Protein AF-A0A4Q5VD15-F1 (afdb_monomer_lite)

Foldseek 3Di:
DDDPDDPPQPDPVLLVVLLVLLVVLCVQLVVCVVVVVLVRVVVSLVSSLVSLVVLLVCLLVQPPRDDLVSLLSSLCSLQVSLQSVLVSCVVVVNNVSSLVSLLVSLVSLLSQCPHPDPSSVVSSVVVNVVSLVVLVVSCVVPNDDPSSVVSNVSCVPVCPVVPPDPDDD

Secondary structure (DSSP, 8-state):
------------HHHHHHHHHHHHHHHHHHHHHHTT-HHHHHHHHHHHHHHHHHHHHHHHTT-TT--HHHHHHHHHHHHHHHHHHHHHHHHTT-HHHHHHHHHHHHHHHHHHTT-SSHHHHHHHHHHHHHHHHHHHHHHHHH---HHHHHHHHHHTTGGGSS-------

Radius of gyration: 18.25 Å; chains: 1; bounding box: 58×49×48 Å

Sequence (169 aa):
MSFVALKHQQLHPTQTSNLEDWRLEIIAANNAFIHGQQMRAFAHYHSALALANIGIAGLLAGEDAATPEEVERQIAAMVVTRHNLADLFQQAEKSNEAAEHLCVAHEALFQLMHHKSADVRALAQRHTNVTHRELAQFIKSHGCNLRIQQSLLLTQFLCECCRHKFHYH

Structure (mmCIF, N/CA/C/O backbone):
data_AF-A0A4Q5VD15-F1
#
_entry.id   AF-A0A4Q5VD15-F1
#
loop_
_atom_site.group_PDB
_atom_site.id
_atom_site.type_symbol
_atom_site.label_atom_id
_atom_site.label_alt_id
_atom_site.label_comp_id
_atom_site.label_asym_id
_atom_site.label_entity_id
_atom_site.label_seq_id
_atom_site.pdbx_PDB_ins_code
_atom_site.Cartn_x
_atom_site.Cartn_y
_atom_site.Cartn_z
_atom_site.occupancy
_atom_site.B_iso_or_equiv
_atom_site.auth_seq_id
_atom_site.auth_comp_id
_atom_site.auth_asym_id
_atom_site.auth_atom_id
_atom_site.pdbx_PDB_model_num
ATOM 1 N N . MET A 1 1 ? 27.022 -32.979 -28.358 1.00 32.31 1 MET A N 1
ATOM 2 C CA . MET A 1 1 ? 27.359 -31.558 -28.600 1.00 32.31 1 MET A CA 1
ATOM 3 C C . MET A 1 1 ? 26.134 -30.903 -29.217 1.00 32.31 1 MET A C 1
ATOM 5 O O . MET A 1 1 ? 25.691 -31.404 -30.233 1.00 32.31 1 MET A O 1
ATOM 9 N N . SER A 1 2 ? 25.473 -29.884 -28.692 1.00 28.55 2 SER A N 1
ATOM 10 C CA . SER A 1 2 ? 25.536 -29.173 -27.418 1.00 28.55 2 SER A CA 1
ATOM 11 C C . SER A 1 2 ? 24.141 -28.589 -27.183 1.00 28.55 2 SER A C 1
ATOM 13 O O . SER A 1 2 ? 23.443 -28.231 -28.129 1.00 28.55 2 SER A O 1
ATOM 15 N N . PHE A 1 3 ? 23.755 -28.535 -25.912 1.00 29.33 3 PHE A N 1
ATOM 16 C CA . PHE A 1 3 ? 22.539 -27.921 -25.396 1.00 29.33 3 PHE A CA 1
ATOM 17 C C . PHE A 1 3 ? 22.419 -26.451 -25.831 1.00 29.33 3 PHE A C 1
ATOM 19 O O . PHE A 1 3 ? 23.302 -25.648 -25.536 1.00 29.33 3 PHE A O 1
ATOM 26 N N . VAL A 1 4 ? 21.295 -26.079 -26.449 1.00 32.31 4 VAL A N 1
ATOM 27 C CA . VAL A 1 4 ? 20.826 -24.686 -26.447 1.00 32.31 4 VAL A CA 1
ATOM 28 C C . VAL A 1 4 ? 20.020 -24.520 -25.166 1.00 32.31 4 VAL A C 1
ATOM 30 O O . VAL A 1 4 ? 18.852 -24.895 -25.086 1.00 32.31 4 VAL A O 1
ATOM 33 N N . ALA A 1 5 ? 20.708 -24.065 -24.121 1.00 33.69 5 ALA A N 1
ATOM 34 C CA . ALA A 1 5 ? 20.124 -23.809 -22.819 1.00 33.69 5 ALA A CA 1
ATOM 35 C C . ALA A 1 5 ? 19.079 -22.690 -22.917 1.00 33.69 5 ALA A C 1
ATOM 37 O O . ALA A 1 5 ? 19.353 -21.597 -23.419 1.00 33.69 5 ALA A O 1
ATOM 38 N N . LEU A 1 6 ? 17.885 -22.991 -22.404 1.00 33.31 6 LEU A N 1
ATOM 39 C CA . LEU A 1 6 ? 16.873 -22.020 -22.017 1.00 33.31 6 LEU A CA 1
ATOM 40 C C . LEU A 1 6 ? 17.542 -20.886 -21.233 1.00 33.31 6 LEU A C 1
ATOM 42 O O . LEU A 1 6 ? 18.170 -21.123 -20.201 1.00 33.31 6 LEU A O 1
ATOM 46 N N . LYS A 1 7 ? 17.387 -19.647 -21.709 1.00 32.94 7 LYS A N 1
ATOM 47 C CA . LYS A 1 7 ? 17.643 -18.455 -20.899 1.00 32.94 7 LYS A CA 1
ATOM 48 C C . LYS A 1 7 ? 16.617 -18.445 -19.765 1.00 32.94 7 LYS A C 1
ATOM 50 O O . LYS A 1 7 ? 15.537 -17.880 -19.908 1.00 32.94 7 LYS A O 1
ATOM 55 N N . HIS A 1 8 ? 16.938 -19.103 -18.655 1.00 37.91 8 HIS A N 1
ATOM 56 C CA . HIS A 1 8 ? 16.292 -18.817 -17.386 1.00 37.91 8 HIS A CA 1
ATOM 57 C C . HIS A 1 8 ? 16.625 -17.374 -17.021 1.00 37.91 8 HIS A C 1
ATOM 59 O O . HIS A 1 8 ? 17.762 -17.024 -16.712 1.00 37.91 8 HIS A O 1
ATOM 65 N N . GLN A 1 9 ? 15.596 -16.547 -17.167 1.00 43.00 9 GLN A N 1
ATOM 66 C CA . GLN A 1 9 ? 15.430 -15.222 -16.600 1.00 43.00 9 GLN A CA 1
ATOM 67 C C . GLN A 1 9 ? 16.016 -15.212 -15.183 1.00 43.00 9 GLN A C 1
ATOM 69 O O . GLN A 1 9 ? 15.465 -15.827 -14.272 1.00 43.00 9 GLN A O 1
ATOM 74 N N . GLN A 1 10 ? 17.169 -14.568 -15.006 1.00 41.50 10 GLN A N 1
ATOM 75 C CA . GLN A 1 10 ? 17.698 -14.301 -13.676 1.00 41.50 10 GLN A CA 1
ATOM 76 C C . GLN A 1 10 ? 16.809 -13.230 -13.046 1.00 41.50 10 GLN A C 1
ATOM 78 O O . GLN A 1 10 ? 17.004 -12.038 -13.264 1.00 41.50 10 GLN A O 1
ATOM 83 N N . LEU A 1 11 ? 15.790 -13.679 -12.314 1.00 49.59 11 LEU A N 1
ATOM 84 C CA . LEU A 1 11 ? 15.080 -12.862 -11.336 1.00 49.59 11 LEU A CA 1
ATOM 85 C C . LEU A 1 11 ? 16.124 -12.257 -10.389 1.00 49.59 11 LEU A C 1
ATOM 87 O O . LEU A 1 11 ? 17.021 -12.973 -9.942 1.00 49.59 11 LEU A O 1
ATOM 91 N N . HIS A 1 12 ? 16.035 -10.958 -10.098 1.00 52.81 12 HIS A N 1
ATOM 92 C CA . HIS A 1 12 ? 16.909 -10.321 -9.116 1.00 52.81 12 HIS A CA 1
ATOM 93 C C . HIS A 1 12 ? 16.671 -10.979 -7.747 1.00 52.81 12 HIS A C 1
ATOM 95 O O . HIS A 1 12 ? 15.609 -10.767 -7.158 1.00 52.81 12 HIS A O 1
ATOM 101 N N . PRO A 1 13 ? 17.623 -11.769 -7.213 1.00 58.50 13 PRO A N 1
ATOM 102 C CA . PRO A 1 13 ? 17.373 -12.638 -6.061 1.00 58.50 13 PRO A CA 1
ATOM 103 C C . PRO A 1 13 ? 16.922 -11.859 -4.816 1.00 58.50 13 PRO A C 1
ATOM 105 O O . PRO A 1 13 ? 16.130 -12.362 -4.026 1.00 58.50 13 PRO A O 1
ATOM 108 N N . THR A 1 14 ? 17.352 -10.602 -4.679 1.00 61.56 14 THR A N 1
ATOM 109 C CA . THR A 1 14 ? 16.969 -9.715 -3.575 1.00 61.56 14 THR A CA 1
ATOM 110 C C . THR A 1 14 ? 15.491 -9.305 -3.612 1.00 61.56 14 THR A C 1
ATOM 112 O O . THR A 1 14 ? 14.853 -9.265 -2.568 1.00 61.56 14 THR A O 1
ATOM 115 N N . GLN A 1 15 ? 14.910 -9.031 -4.787 1.00 60.34 15 GLN A N 1
ATOM 116 C CA . GLN A 1 15 ? 13.498 -8.618 -4.895 1.00 60.34 15 GLN A CA 1
ATOM 117 C C . GLN A 1 15 ? 12.549 -9.790 -4.630 1.00 60.34 15 GLN A C 1
ATOM 119 O O . GLN A 1 15 ? 11.572 -9.647 -3.898 1.00 60.34 15 GLN A O 1
ATOM 124 N N . THR A 1 16 ? 12.885 -10.971 -5.153 1.00 66.69 16 THR A N 1
ATOM 125 C CA . THR A 1 16 ? 12.123 -12.195 -4.880 1.00 66.69 16 THR A CA 1
ATOM 126 C C . THR A 1 16 ? 12.186 -12.570 -3.398 1.00 66.69 16 THR A C 1
ATOM 128 O O . THR A 1 16 ? 11.158 -12.924 -2.831 1.00 66.69 16 THR A O 1
ATOM 131 N N . SER A 1 17 ? 13.347 -12.413 -2.745 1.00 78.38 17 SER A N 1
ATOM 132 C CA . SER A 1 17 ? 13.458 -12.580 -1.287 1.00 78.38 17 SER A CA 1
ATOM 133 C C . SER A 1 17 ? 12.540 -11.613 -0.540 1.00 78.38 17 SER A C 1
ATOM 135 O O . SER A 1 17 ? 11.768 -12.046 0.307 1.00 78.38 17 SER A O 1
ATOM 137 N N . ASN A 1 18 ? 12.543 -10.327 -0.910 1.00 88.88 18 ASN A N 1
ATOM 138 C CA . ASN A 1 18 ? 11.725 -9.319 -0.233 1.00 88.88 18 ASN A CA 1
ATOM 139 C C . ASN A 1 18 ? 10.221 -9.614 -0.314 1.00 88.88 18 ASN A C 1
ATOM 141 O O . ASN A 1 18 ? 9.505 -9.356 0.651 1.00 88.88 18 ASN A O 1
ATOM 145 N N . LEU A 1 19 ? 9.725 -10.130 -1.446 1.00 91.94 19 LEU A N 1
ATOM 146 C CA . LEU A 1 19 ? 8.310 -10.489 -1.585 1.00 91.94 19 LEU A CA 1
ATOM 147 C C . LEU A 1 19 ? 7.933 -11.744 -0.788 1.00 91.94 19 LEU A C 1
ATOM 149 O O . LEU A 1 19 ? 6.825 -11.804 -0.254 1.00 91.94 19 LEU A O 1
ATOM 153 N N . GLU A 1 20 ? 8.827 -12.725 -0.669 1.00 93.88 20 GLU A N 1
ATOM 154 C CA . GLU A 1 20 ? 8.589 -13.888 0.196 1.00 93.88 20 GLU A CA 1
ATOM 155 C C . GLU A 1 20 ? 8.623 -13.500 1.679 1.00 93.88 20 GLU A C 1
ATOM 157 O O . GLU A 1 20 ? 7.724 -13.878 2.434 1.00 93.88 20 GLU A O 1
ATOM 162 N N . ASP A 1 21 ? 9.582 -12.666 2.086 1.00 95.81 21 ASP A N 1
ATOM 163 C CA . ASP A 1 21 ? 9.647 -12.117 3.444 1.00 95.81 21 ASP A CA 1
ATOM 164 C C . ASP A 1 21 ? 8.399 -11.270 3.746 1.00 95.81 21 ASP A C 1
ATOM 166 O O . ASP A 1 21 ? 7.760 -11.431 4.790 1.00 95.81 21 ASP A O 1
ATOM 170 N N . TRP A 1 22 ? 7.964 -10.443 2.786 1.00 97.62 22 TRP A N 1
ATOM 171 C CA . TRP A 1 22 ? 6.716 -9.683 2.880 1.00 97.62 22 TRP A CA 1
ATOM 172 C C . TRP A 1 22 ? 5.517 -10.609 3.081 1.00 97.62 22 TRP A C 1
ATOM 174 O O . TRP A 1 22 ? 4.645 -10.322 3.904 1.00 97.62 22 TRP A O 1
ATOM 184 N N . ARG A 1 23 ? 5.472 -11.735 2.359 1.00 97.94 23 ARG A N 1
ATOM 185 C CA . ARG A 1 23 ? 4.381 -12.711 2.451 1.00 97.94 23 ARG A CA 1
ATOM 186 C C . ARG A 1 23 ? 4.298 -13.323 3.847 1.00 97.94 23 ARG A C 1
ATOM 188 O O . ARG A 1 23 ? 3.198 -13.517 4.365 1.00 97.94 23 ARG A O 1
ATOM 195 N N . LEU A 1 24 ? 5.435 -13.626 4.465 1.00 98.19 24 LEU A N 1
ATOM 196 C CA . LEU A 1 24 ? 5.473 -14.137 5.836 1.00 98.19 24 LEU A CA 1
ATOM 197 C C . LEU A 1 24 ? 4.983 -13.081 6.834 1.00 98.19 24 LEU A C 1
ATOM 199 O O . LEU A 1 24 ? 4.138 -13.385 7.682 1.00 98.19 24 LEU A O 1
ATOM 203 N N . GLU A 1 25 ? 5.442 -11.840 6.685 1.00 98.56 25 GLU A N 1
ATOM 204 C CA . GLU A 1 25 ? 5.050 -10.723 7.549 1.00 98.56 25 GLU A CA 1
ATOM 205 C C . GLU A 1 25 ? 3.558 -10.394 7.434 1.00 98.56 25 GLU A C 1
ATOM 207 O O . GLU A 1 25 ? 2.874 -10.257 8.449 1.00 98.56 25 GLU A O 1
ATOM 212 N N . ILE A 1 26 ? 3.003 -10.341 6.218 1.00 98.25 26 ILE A N 1
ATOM 213 C CA . ILE A 1 26 ? 1.581 -10.028 6.027 1.00 98.25 26 ILE A CA 1
ATOM 214 C C . ILE A 1 26 ? 0.677 -11.142 6.575 1.00 98.25 26 ILE A C 1
ATOM 216 O O . ILE A 1 26 ? -0.370 -10.853 7.153 1.00 98.25 26 ILE A O 1
ATOM 220 N N . ILE A 1 27 ? 1.089 -12.413 6.474 1.00 98.62 27 ILE A N 1
ATOM 221 C CA . ILE A 1 27 ? 0.366 -13.543 7.081 1.00 98.62 27 ILE A CA 1
ATOM 222 C C . ILE A 1 27 ? 0.393 -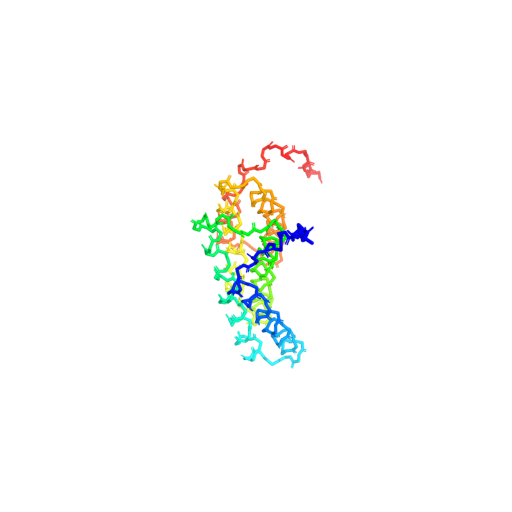13.435 8.610 1.00 98.62 27 ILE A C 1
ATOM 224 O O . ILE A 1 27 ? -0.650 -13.581 9.254 1.00 98.62 27 ILE A O 1
ATOM 228 N N . ALA A 1 28 ? 1.559 -13.166 9.202 1.00 98.50 28 ALA A N 1
ATOM 229 C CA . ALA A 1 28 ? 1.692 -12.990 10.647 1.00 98.50 28 ALA A CA 1
ATOM 230 C C . ALA A 1 28 ? 0.857 -11.803 11.155 1.00 98.50 28 ALA A C 1
ATOM 232 O O . ALA A 1 28 ? 0.152 -11.930 12.161 1.00 98.50 28 ALA A O 1
ATOM 233 N N . ALA A 1 29 ? 0.869 -10.685 10.424 1.00 98.38 29 ALA A N 1
ATOM 234 C CA . ALA A 1 29 ? 0.088 -9.498 10.742 1.00 98.38 29 ALA A CA 1
ATOM 235 C C . ALA A 1 29 ? -1.421 -9.761 10.690 1.00 98.38 29 ALA A C 1
ATOM 237 O O . ALA A 1 29 ? -2.120 -9.468 11.660 1.00 98.38 29 ALA A O 1
ATOM 238 N N . ASN A 1 30 ? -1.912 -10.376 9.607 1.00 98.44 30 ASN A N 1
ATOM 239 C CA . ASN A 1 30 ? -3.327 -10.719 9.447 1.00 98.44 30 ASN A CA 1
ATOM 240 C C . ASN A 1 30 ? -3.794 -11.674 10.555 1.00 98.44 30 ASN A C 1
ATOM 242 O O . ASN A 1 30 ? -4.856 -11.476 11.145 1.00 98.44 30 ASN A O 1
ATOM 246 N N . ASN A 1 31 ? -2.977 -12.678 10.892 1.00 98.50 31 ASN A N 1
ATOM 247 C CA . ASN A 1 31 ? -3.267 -13.582 12.003 1.00 98.50 31 ASN A CA 1
ATOM 248 C C . ASN A 1 31 ? -3.347 -12.817 13.329 1.00 98.50 31 ASN A C 1
ATOM 250 O O . ASN A 1 31 ? -4.315 -12.981 14.068 1.00 98.50 31 ASN A O 1
ATOM 254 N N . ALA A 1 32 ? -2.375 -11.958 13.637 1.00 98.25 32 ALA A N 1
ATOM 255 C CA . ALA A 1 32 ? -2.403 -11.148 14.852 1.00 98.25 32 ALA A CA 1
ATOM 256 C C . ALA A 1 32 ? -3.629 -10.216 14.902 1.00 98.25 32 ALA A C 1
ATOM 258 O O . ALA A 1 32 ? -4.257 -10.100 15.955 1.00 98.25 32 ALA A O 1
ATOM 259 N N . PHE A 1 33 ? -3.998 -9.608 13.772 1.00 97.31 33 PHE A N 1
ATOM 260 C CA . PHE A 1 33 ? -5.154 -8.722 13.636 1.00 97.31 33 PHE A CA 1
ATOM 261 C C . PHE A 1 33 ? -6.471 -9.443 13.953 1.00 97.31 33 PHE A C 1
ATOM 263 O O . PHE A 1 33 ? -7.219 -8.994 14.819 1.00 97.31 33 PHE A O 1
ATOM 270 N N . ILE A 1 34 ? -6.702 -10.615 13.347 1.00 97.25 34 ILE A N 1
ATOM 271 C CA . ILE A 1 34 ? -7.901 -11.441 13.586 1.00 97.25 34 ILE A CA 1
ATOM 272 C C . ILE A 1 34 ? -8.024 -11.852 15.062 1.00 97.25 34 ILE A C 1
ATOM 274 O O . ILE A 1 34 ? -9.128 -11.928 15.595 1.00 97.25 34 ILE A O 1
ATOM 278 N N . HIS A 1 35 ? -6.899 -12.078 15.747 1.00 97.50 35 HIS A N 1
ATOM 279 C CA . HIS A 1 35 ? -6.877 -12.440 17.169 1.00 97.50 35 HIS A CA 1
ATOM 280 C C . HIS A 1 35 ? -6.849 -11.224 18.116 1.00 97.50 35 HIS A C 1
ATOM 282 O O . HIS A 1 35 ? -6.607 -11.395 19.312 1.00 97.50 35 HIS A O 1
ATOM 288 N N . GLY A 1 36 ? -7.039 -9.999 17.612 1.00 95.44 36 GLY A N 1
ATOM 289 C CA . GLY A 1 36 ? -7.039 -8.775 18.422 1.00 95.44 36 GLY A CA 1
ATOM 290 C C . GLY A 1 36 ? -5.680 -8.421 19.041 1.00 95.44 36 GLY A C 1
ATOM 291 O O . GLY A 1 36 ? -5.603 -7.605 19.959 1.00 95.44 36 GLY A O 1
ATOM 292 N N . GLN A 1 37 ? -4.582 -9.013 18.562 1.00 97.62 37 GLN A N 1
ATOM 293 C CA . GLN A 1 37 ? -3.225 -8.773 19.062 1.00 97.62 37 GLN A CA 1
ATOM 294 C C . GLN A 1 37 ? -2.640 -7.506 18.424 1.00 97.62 37 GLN A C 1
ATOM 296 O O . GLN A 1 37 ? -1.680 -7.562 17.654 1.00 97.62 37 GLN A O 1
ATOM 301 N N . GLN A 1 38 ? -3.226 -6.353 18.746 1.00 95.12 38 GLN A N 1
ATOM 302 C CA . GLN A 1 38 ? -3.010 -5.091 18.031 1.00 95.12 38 GLN A CA 1
ATOM 303 C C . GLN A 1 38 ? -1.532 -4.686 17.905 1.00 95.12 38 GLN A C 1
ATOM 305 O O . GLN A 1 38 ? -1.079 -4.360 16.813 1.00 95.12 38 GLN A O 1
ATOM 310 N N . MET A 1 39 ? -0.750 -4.780 18.987 1.00 97.00 39 MET A N 1
ATOM 311 C CA . MET A 1 39 ? 0.686 -4.451 18.963 1.00 97.00 39 MET A CA 1
ATOM 312 C C . MET A 1 39 ? 1.496 -5.363 18.031 1.00 97.00 39 MET A C 1
ATOM 314 O O . MET A 1 39 ? 2.434 -4.908 17.381 1.00 97.00 39 MET A O 1
ATOM 318 N N . ARG A 1 40 ? 1.134 -6.650 17.944 1.00 98.12 40 ARG A N 1
ATOM 319 C CA . ARG A 1 40 ? 1.796 -7.605 17.041 1.00 98.12 40 ARG A CA 1
ATOM 320 C C . ARG A 1 40 ? 1.388 -7.370 15.594 1.00 98.12 40 ARG A C 1
ATOM 322 O O . ARG A 1 40 ? 2.255 -7.359 14.729 1.00 98.12 40 ARG A O 1
ATOM 329 N N . ALA A 1 41 ? 0.099 -7.134 15.349 1.00 98.38 41 ALA A N 1
ATOM 330 C CA . ALA A 1 41 ? -0.399 -6.775 14.025 1.00 98.38 41 ALA A CA 1
ATOM 331 C C . ALA A 1 41 ? 0.313 -5.518 13.508 1.00 98.38 41 ALA A C 1
ATOM 333 O O . ALA A 1 41 ? 0.842 -5.524 12.403 1.00 98.38 41 ALA A O 1
ATOM 334 N N . PHE A 1 42 ? 0.416 -4.486 14.351 1.00 98.25 42 PHE A N 1
ATOM 335 C CA . PHE A 1 42 ? 1.141 -3.256 14.047 1.00 98.25 42 PHE A CA 1
ATOM 336 C C . PHE A 1 42 ? 2.599 -3.524 13.651 1.00 98.25 42 PHE A C 1
ATOM 338 O O . PHE A 1 42 ? 3.036 -3.082 12.590 1.00 98.25 42 PHE A O 1
ATOM 345 N N . ALA A 1 43 ? 3.343 -4.278 14.467 1.00 98.50 43 ALA A N 1
ATOM 346 C CA . ALA A 1 43 ? 4.748 -4.576 14.198 1.00 98.50 43 ALA A CA 1
ATOM 347 C C . ALA A 1 43 ? 4.943 -5.319 12.863 1.00 98.50 43 ALA A C 1
ATOM 349 O O . ALA A 1 43 ? 5.743 -4.888 12.032 1.00 98.50 43 ALA A O 1
ATOM 350 N N . HIS A 1 44 ? 4.172 -6.384 12.629 1.00 98.62 44 HIS A N 1
ATOM 351 C CA . HIS A 1 44 ? 4.274 -7.180 11.405 1.00 98.62 44 HIS A CA 1
ATOM 352 C C . HIS A 1 44 ? 3.809 -6.408 10.161 1.00 98.62 44 HIS A C 1
ATOM 354 O O . HIS A 1 44 ? 4.474 -6.455 9.128 1.00 98.62 44 HIS A O 1
ATOM 360 N N . TYR A 1 45 ? 2.731 -5.620 10.243 1.00 98.69 45 TYR A N 1
ATOM 361 C CA . TYR A 1 45 ? 2.314 -4.781 9.117 1.00 98.69 45 TYR A CA 1
ATOM 362 C C . TYR A 1 45 ? 3.356 -3.718 8.762 1.00 98.69 45 TYR A C 1
ATOM 364 O O . TYR A 1 45 ? 3.588 -3.471 7.580 1.00 98.69 45 TYR A O 1
ATOM 372 N N . HIS A 1 46 ? 4.007 -3.098 9.748 1.00 98.44 46 HIS A N 1
ATOM 373 C CA . HIS A 1 46 ? 5.080 -2.141 9.475 1.00 98.44 46 HIS A CA 1
ATOM 374 C C . HIS A 1 46 ? 6.328 -2.811 8.884 1.00 98.44 46 HIS A C 1
ATOM 376 O O . HIS A 1 46 ? 6.941 -2.230 7.987 1.00 98.44 46 HIS A O 1
ATOM 382 N N . SER A 1 47 ? 6.663 -4.031 9.318 1.00 98.38 47 SER A N 1
ATOM 383 C CA . SER A 1 47 ? 7.725 -4.843 8.704 1.00 98.38 47 SER A CA 1
ATOM 384 C C . SER A 1 47 ? 7.403 -5.163 7.237 1.00 98.38 47 SER A C 1
ATOM 386 O O . SER A 1 47 ? 8.177 -4.826 6.338 1.00 98.38 47 SER A O 1
ATOM 388 N N . ALA A 1 48 ? 6.196 -5.677 6.965 1.00 98.50 48 ALA A N 1
ATOM 389 C CA . ALA A 1 48 ? 5.704 -5.900 5.606 1.00 98.50 48 ALA A CA 1
ATOM 390 C C . ALA A 1 48 ? 5.749 -4.608 4.771 1.00 98.50 48 ALA A C 1
ATOM 392 O O . ALA A 1 48 ? 6.188 -4.612 3.622 1.00 98.50 48 ALA A O 1
ATOM 393 N N . LEU A 1 49 ? 5.349 -3.469 5.343 1.00 98.38 49 LEU A N 1
ATOM 394 C CA . LEU A 1 49 ? 5.334 -2.202 4.615 1.00 98.38 49 LEU A CA 1
ATOM 395 C C . LEU A 1 49 ? 6.747 -1.765 4.216 1.00 98.38 49 LEU A C 1
ATOM 397 O O . LEU A 1 49 ? 6.932 -1.257 3.111 1.00 98.38 49 LEU A O 1
ATOM 401 N N . ALA A 1 50 ? 7.736 -1.963 5.090 1.00 97.69 50 ALA A N 1
ATOM 402 C CA . ALA A 1 50 ? 9.129 -1.669 4.777 1.00 97.69 50 ALA A CA 1
ATOM 403 C C . ALA A 1 50 ? 9.611 -2.489 3.570 1.00 97.69 50 ALA A C 1
ATOM 405 O O . ALA A 1 50 ? 10.173 -1.916 2.638 1.00 97.69 50 ALA A O 1
ATOM 406 N N . LEU A 1 51 ? 9.309 -3.791 3.541 1.00 97.06 51 LEU A N 1
ATOM 407 C CA . LEU A 1 51 ? 9.662 -4.682 2.431 1.00 97.06 51 LEU A CA 1
ATOM 408 C C . LEU A 1 51 ? 8.966 -4.283 1.122 1.00 97.06 51 LEU A C 1
ATOM 410 O O . LEU A 1 51 ? 9.617 -4.168 0.083 1.00 97.06 51 LEU A O 1
ATOM 414 N N . ALA A 1 52 ? 7.664 -3.988 1.172 1.00 96.75 52 ALA A N 1
ATOM 415 C CA . ALA A 1 52 ? 6.910 -3.542 0.001 1.00 96.75 52 ALA A CA 1
ATOM 416 C C . ALA A 1 52 ? 7.433 -2.203 -0.555 1.00 96.75 52 ALA A C 1
ATOM 418 O O . ALA A 1 52 ? 7.534 -2.024 -1.770 1.00 96.75 52 ALA A O 1
ATOM 419 N N . ASN A 1 53 ? 7.820 -1.270 0.323 1.00 96.12 53 ASN A N 1
ATOM 420 C CA . ASN A 1 53 ? 8.363 0.025 -0.091 1.00 96.12 53 ASN A CA 1
ATOM 421 C C . ASN A 1 53 ? 9.713 -0.100 -0.816 1.00 96.12 53 ASN A C 1
ATOM 423 O O . ASN A 1 53 ? 10.004 0.759 -1.643 1.00 96.12 53 ASN A O 1
ATOM 427 N N . ILE A 1 54 ? 10.513 -1.146 -0.567 1.00 94.75 54 ILE A N 1
ATOM 428 C CA . ILE A 1 54 ? 11.760 -1.378 -1.319 1.00 94.75 54 ILE A CA 1
ATOM 429 C C . ILE A 1 54 ? 11.449 -1.617 -2.803 1.00 94.75 54 ILE A C 1
ATOM 431 O O . ILE A 1 54 ? 12.072 -0.996 -3.662 1.00 94.75 54 ILE A O 1
ATOM 435 N N . GLY A 1 55 ? 10.459 -2.464 -3.109 1.00 92.56 55 GLY A N 1
ATOM 436 C CA . GLY A 1 55 ? 10.040 -2.729 -4.491 1.00 92.56 55 GLY A CA 1
ATOM 437 C C . GLY A 1 55 ? 9.506 -1.472 -5.178 1.00 92.56 55 GLY A C 1
ATOM 438 O O . GLY A 1 55 ? 9.968 -1.097 -6.253 1.00 92.56 55 GLY A O 1
ATOM 439 N N . ILE A 1 56 ? 8.606 -0.747 -4.505 1.00 94.81 56 ILE A N 1
ATOM 440 C CA . ILE A 1 56 ? 8.059 0.513 -5.030 1.00 94.81 56 ILE A CA 1
ATOM 441 C C . ILE A 1 56 ? 9.152 1.561 -5.264 1.00 94.81 56 ILE A C 1
ATOM 443 O O . ILE A 1 56 ? 9.126 2.239 -6.289 1.00 94.81 56 ILE A O 1
ATOM 447 N N . ALA A 1 57 ? 10.124 1.686 -4.357 1.00 94.25 57 ALA A N 1
ATOM 448 C CA . ALA A 1 57 ? 11.242 2.608 -4.530 1.00 94.25 57 ALA A CA 1
ATOM 449 C C . ALA A 1 57 ? 12.084 2.260 -5.769 1.00 94.25 57 ALA A C 1
ATOM 451 O O . ALA A 1 57 ? 12.431 3.165 -6.527 1.00 94.25 57 ALA A O 1
ATOM 452 N N . GLY A 1 58 ? 12.346 0.972 -6.019 1.00 92.50 58 GLY A N 1
ATOM 453 C CA . GLY A 1 58 ? 13.034 0.515 -7.233 1.00 92.50 58 GLY A CA 1
ATOM 454 C C . GLY A 1 58 ? 12.257 0.844 -8.513 1.00 92.50 58 GLY A C 1
ATOM 455 O O . GLY A 1 58 ? 12.822 1.383 -9.468 1.00 92.50 58 GLY A O 1
ATOM 456 N N . LEU A 1 59 ? 10.935 0.623 -8.513 1.00 92.25 59 LEU A N 1
ATOM 457 C CA . LEU A 1 59 ? 10.072 0.999 -9.641 1.00 92.25 59 LEU A CA 1
ATOM 458 C C . LEU A 1 59 ? 10.075 2.514 -9.889 1.00 92.25 59 LEU A C 1
ATOM 460 O O . LEU A 1 59 ? 10.188 2.950 -11.032 1.00 92.25 59 LEU A O 1
ATOM 464 N N . LEU A 1 60 ? 9.990 3.332 -8.838 1.00 91.94 60 LEU A N 1
ATOM 465 C CA . LEU A 1 60 ? 10.036 4.795 -8.960 1.00 91.94 60 LEU A CA 1
ATOM 466 C C . LEU A 1 60 ? 11.409 5.301 -9.427 1.00 91.94 60 LEU A C 1
ATOM 468 O O . LEU A 1 60 ? 11.478 6.295 -10.150 1.00 91.94 60 LEU A O 1
ATOM 472 N N . ALA A 1 61 ? 12.489 4.602 -9.070 1.00 90.81 61 ALA A N 1
ATOM 473 C CA . ALA A 1 61 ? 13.838 4.876 -9.563 1.00 90.81 61 ALA A CA 1
ATOM 474 C C . ALA A 1 61 ? 14.050 4.448 -11.030 1.00 90.81 61 ALA A C 1
ATOM 476 O O . ALA A 1 61 ? 15.070 4.789 -11.633 1.00 90.81 61 ALA A O 1
ATOM 477 N N . GLY A 1 62 ? 13.088 3.743 -11.632 1.00 82.75 62 GLY A N 1
ATOM 478 C CA . GLY A 1 62 ? 13.142 3.339 -13.031 1.00 82.75 62 GLY A CA 1
ATOM 479 C C . GLY A 1 62 ? 14.017 2.117 -13.296 1.00 82.75 62 GLY A C 1
ATOM 480 O O . GLY A 1 62 ? 14.592 2.020 -14.385 1.00 82.75 62 GLY A O 1
ATOM 481 N N . GLU A 1 63 ? 14.145 1.209 -12.327 1.00 81.75 63 GLU A N 1
ATOM 482 C CA . GLU A 1 63 ? 14.844 -0.066 -12.507 1.00 81.75 63 GLU A CA 1
ATOM 483 C C . GLU A 1 63 ? 14.157 -0.913 -13.598 1.00 81.75 63 GLU A C 1
ATOM 485 O O . GLU A 1 63 ? 12.989 -1.280 -13.493 1.00 81.75 63 GLU A O 1
ATOM 490 N N . ASP A 1 64 ? 14.883 -1.221 -14.678 1.00 64.12 64 ASP A N 1
ATOM 491 C CA . ASP A 1 64 ? 14.330 -1.830 -15.904 1.00 64.12 64 ASP A CA 1
ATOM 492 C C . ASP A 1 64 ? 14.144 -3.362 -15.834 1.00 64.12 64 ASP A C 1
ATOM 494 O O . ASP A 1 64 ? 13.807 -3.993 -16.835 1.00 64.12 64 ASP A O 1
ATOM 498 N N . ALA A 1 65 ? 14.385 -3.990 -14.681 1.00 59.09 65 ALA A N 1
ATOM 499 C CA . ALA A 1 65 ? 14.632 -5.432 -14.612 1.00 59.09 65 ALA A CA 1
ATOM 500 C C . ALA A 1 65 ? 13.493 -6.299 -14.039 1.00 59.09 65 ALA A C 1
ATOM 502 O O . ALA A 1 65 ? 13.666 -7.509 -13.876 1.00 59.09 65 ALA A O 1
ATOM 503 N N . ALA A 1 66 ? 12.322 -5.721 -13.766 1.00 73.00 66 ALA A N 1
ATOM 504 C CA . ALA A 1 66 ? 11.158 -6.467 -13.290 1.00 73.00 66 ALA A CA 1
ATOM 505 C C . ALA A 1 66 ? 10.247 -6.896 -14.456 1.00 73.00 66 ALA A C 1
ATOM 507 O O . ALA A 1 66 ? 9.923 -6.103 -15.341 1.00 73.00 66 ALA A O 1
ATOM 508 N N . THR A 1 67 ? 9.801 -8.156 -14.458 1.00 89.12 67 THR A N 1
ATOM 509 C CA . THR A 1 67 ? 8.733 -8.611 -15.364 1.00 89.12 67 THR A CA 1
ATOM 510 C C . THR A 1 67 ? 7.402 -7.948 -14.983 1.00 89.12 67 THR A C 1
ATOM 512 O O . THR A 1 67 ? 7.236 -7.560 -13.827 1.00 89.12 67 THR A O 1
ATOM 515 N N . PRO A 1 68 ? 6.408 -7.847 -15.887 1.00 90.50 68 PRO A N 1
ATOM 516 C CA . PRO A 1 68 ? 5.097 -7.290 -15.534 1.00 90.50 68 PRO A CA 1
ATOM 517 C C . PRO A 1 68 ? 4.433 -7.981 -14.332 1.00 90.50 68 PRO A C 1
ATOM 519 O O . PRO A 1 68 ? 3.813 -7.317 -13.510 1.00 90.50 68 PRO A O 1
ATOM 522 N N . GLU A 1 69 ? 4.615 -9.296 -14.192 1.00 91.69 69 GLU A N 1
ATOM 523 C CA . GLU A 1 69 ? 4.136 -10.067 -13.038 1.00 91.69 69 GLU A CA 1
ATOM 524 C C . GLU A 1 69 ? 4.828 -9.646 -11.732 1.00 91.69 69 GLU A C 1
ATOM 526 O O . GLU A 1 69 ? 4.183 -9.493 -10.698 1.00 91.69 69 GLU A O 1
ATOM 531 N N . GLU A 1 70 ? 6.140 -9.415 -11.769 1.00 90.00 70 GLU A N 1
ATOM 532 C CA . GLU A 1 70 ? 6.892 -8.931 -10.611 1.00 90.00 70 GLU A CA 1
ATOM 533 C C . GLU A 1 70 ? 6.451 -7.520 -10.208 1.00 90.00 70 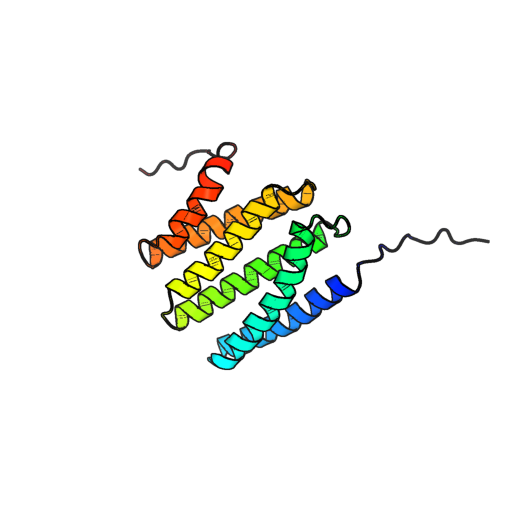GLU A C 1
ATOM 535 O O . GLU A 1 70 ? 6.196 -7.263 -9.032 1.00 90.00 70 GLU A O 1
ATOM 540 N N . VAL A 1 71 ? 6.268 -6.631 -11.188 1.00 93.12 71 VAL A N 1
ATOM 541 C CA . VAL A 1 71 ? 5.723 -5.284 -10.965 1.00 93.12 71 VAL A CA 1
ATOM 542 C C . VAL A 1 71 ? 4.337 -5.363 -10.317 1.00 93.12 71 VAL A C 1
ATOM 544 O O . VAL A 1 71 ? 4.070 -4.651 -9.349 1.00 93.12 71 VAL A O 1
ATOM 547 N N . GLU A 1 72 ? 3.453 -6.230 -10.821 1.00 95.12 72 GLU A N 1
ATOM 548 C CA . GLU A 1 72 ? 2.108 -6.418 -10.265 1.00 95.12 72 GLU A CA 1
ATOM 549 C C . GLU A 1 72 ? 2.167 -6.888 -8.812 1.00 95.12 72 GLU A C 1
ATOM 551 O O . GLU A 1 72 ? 1.474 -6.326 -7.963 1.00 95.12 72 GLU A O 1
ATOM 556 N N . ARG A 1 73 ? 3.043 -7.849 -8.492 1.00 95.12 73 ARG A N 1
ATOM 557 C CA . ARG A 1 73 ? 3.233 -8.322 -7.113 1.00 95.12 73 ARG A CA 1
ATOM 558 C C . ARG A 1 73 ? 3.761 -7.228 -6.187 1.00 95.12 73 ARG A C 1
ATOM 560 O O . ARG A 1 73 ? 3.251 -7.098 -5.077 1.00 95.12 73 ARG A O 1
ATOM 567 N N . GLN A 1 74 ? 4.718 -6.415 -6.631 1.00 95.31 74 GLN A N 1
ATOM 568 C CA . GLN A 1 74 ? 5.256 -5.303 -5.836 1.00 95.31 74 GLN A CA 1
ATOM 569 C C . GLN A 1 74 ? 4.202 -4.217 -5.574 1.00 95.31 74 GLN A C 1
ATOM 571 O O . GLN A 1 74 ? 4.046 -3.760 -4.438 1.00 95.31 74 GLN A O 1
ATOM 576 N N . ILE A 1 75 ? 3.428 -3.844 -6.600 1.00 96.19 75 ILE A N 1
ATOM 577 C CA . ILE A 1 75 ? 2.314 -2.898 -6.458 1.00 96.19 75 ILE A CA 1
ATOM 578 C C . ILE A 1 75 ? 1.250 -3.457 -5.509 1.00 96.19 75 ILE A C 1
ATOM 580 O O . ILE A 1 75 ? 0.826 -2.764 -4.578 1.00 96.19 75 ILE A O 1
ATOM 584 N N . ALA A 1 76 ? 0.839 -4.710 -5.711 1.00 96.56 76 ALA A N 1
ATOM 585 C CA . ALA A 1 76 ? -0.159 -5.365 -4.876 1.00 96.56 76 ALA A CA 1
ATOM 586 C C . ALA A 1 76 ? 0.298 -5.452 -3.415 1.00 96.56 76 ALA A C 1
ATOM 588 O O . ALA A 1 76 ? -0.488 -5.135 -2.525 1.00 96.56 76 ALA A O 1
ATOM 589 N N . ALA A 1 77 ? 1.564 -5.800 -3.164 1.00 97.56 77 ALA A N 1
ATOM 590 C CA . ALA A 1 77 ? 2.128 -5.867 -1.820 1.00 97.56 77 ALA A CA 1
ATOM 591 C C . ALA A 1 77 ? 2.004 -4.528 -1.077 1.00 97.56 77 ALA A C 1
ATOM 593 O O . ALA A 1 77 ? 1.513 -4.486 0.052 1.00 97.56 77 ALA A O 1
ATOM 594 N N . MET A 1 78 ? 2.369 -3.418 -1.729 1.00 98.06 78 MET A N 1
ATOM 595 C CA . MET A 1 78 ? 2.251 -2.085 -1.132 1.00 98.06 78 MET A CA 1
ATOM 596 C C . MET A 1 78 ? 0.790 -1.691 -0.882 1.00 98.06 78 MET A C 1
ATOM 598 O O . MET A 1 78 ? 0.470 -1.202 0.205 1.00 98.06 78 MET A O 1
ATOM 602 N N . VAL A 1 79 ? -0.095 -1.890 -1.865 1.00 98.12 79 VAL A N 1
ATOM 603 C CA . VAL A 1 79 ? -1.519 -1.544 -1.729 1.00 98.12 79 VAL A CA 1
ATOM 604 C C . VAL A 1 79 ? -2.151 -2.352 -0.597 1.00 98.12 79 VAL A C 1
ATOM 606 O O . VAL A 1 79 ? -2.723 -1.764 0.316 1.00 98.12 79 VAL A O 1
ATOM 609 N N . VAL A 1 80 ? -1.989 -3.677 -0.596 1.00 97.94 80 VAL A N 1
ATOM 610 C CA . VAL A 1 80 ? -2.569 -4.557 0.430 1.00 97.94 80 VAL A CA 1
ATOM 611 C C . VAL A 1 80 ? -2.078 -4.172 1.822 1.00 97.94 80 VAL A C 1
ATOM 613 O O . VAL A 1 80 ? -2.897 -3.954 2.711 1.00 97.94 80 VAL A O 1
ATOM 616 N N . THR A 1 81 ? -0.767 -4.011 2.031 1.00 98.62 81 THR A N 1
ATOM 617 C CA . THR A 1 81 ? -0.258 -3.664 3.366 1.00 98.62 81 THR A CA 1
ATOM 618 C C . THR A 1 81 ? -0.776 -2.310 3.853 1.00 98.62 81 THR A C 1
ATOM 620 O O . THR A 1 81 ? -1.111 -2.174 5.029 1.00 98.62 81 THR A O 1
ATOM 623 N N . ARG A 1 82 ? -0.867 -1.301 2.976 1.00 98.56 82 ARG A N 1
ATOM 624 C CA . ARG A 1 82 ? -1.378 0.025 3.362 1.00 98.56 82 ARG A CA 1
ATOM 625 C C . ARG A 1 82 ? -2.868 0.001 3.690 1.00 98.56 82 ARG A C 1
ATOM 627 O O . ARG A 1 82 ? -3.263 0.648 4.653 1.00 98.56 82 ARG A O 1
ATOM 634 N N . HIS A 1 83 ? -3.668 -0.756 2.945 1.00 97.81 83 HIS A N 1
ATOM 635 C CA . HIS A 1 83 ? -5.089 -0.925 3.254 1.00 97.81 83 HIS A CA 1
ATOM 636 C C . HIS A 1 83 ? -5.279 -1.662 4.584 1.00 97.81 83 HIS A C 1
ATOM 638 O O . HIS A 1 83 ? -6.018 -1.185 5.436 1.00 97.81 83 HIS A O 1
ATOM 644 N N . ASN A 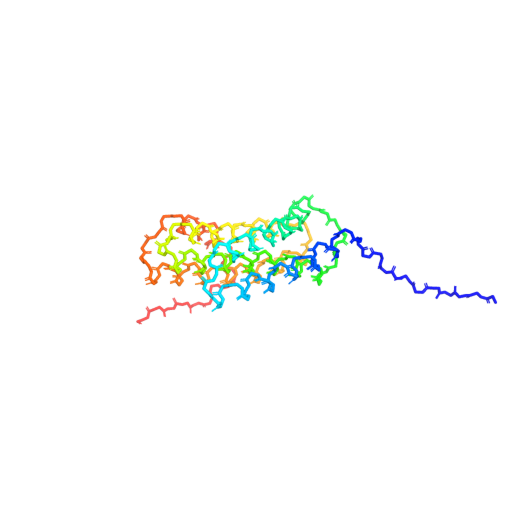1 84 ? -4.516 -2.727 4.835 1.00 98.12 84 ASN A N 1
ATOM 645 C CA . ASN A 1 84 ? -4.602 -3.447 6.106 1.00 98.12 84 ASN A CA 1
ATOM 646 C C . ASN A 1 84 ? -4.159 -2.586 7.306 1.00 98.12 84 ASN A C 1
ATOM 648 O O . ASN A 1 84 ? -4.731 -2.690 8.390 1.00 98.12 84 ASN A O 1
ATOM 652 N N . LEU A 1 85 ? -3.160 -1.711 7.131 1.00 98.44 85 LEU A N 1
ATOM 653 C CA . LEU A 1 85 ? -2.808 -0.713 8.148 1.00 98.44 85 LEU A CA 1
ATOM 654 C C . LEU A 1 85 ? -3.932 0.304 8.355 1.00 98.44 85 LEU A C 1
ATOM 656 O O . LEU A 1 85 ? -4.205 0.668 9.496 1.00 98.44 85 LEU A O 1
ATOM 660 N N . ALA A 1 86 ? -4.599 0.741 7.285 1.00 97.62 86 ALA A N 1
ATOM 661 C CA . ALA A 1 86 ? -5.748 1.628 7.403 1.00 97.62 86 ALA A CA 1
ATOM 662 C C . ALA A 1 86 ? -6.881 0.979 8.212 1.00 97.62 86 ALA A C 1
ATOM 664 O O . ALA A 1 86 ? -7.398 1.619 9.127 1.00 97.62 86 ALA A O 1
ATOM 665 N N . ASP A 1 87 ? -7.183 -0.296 7.966 1.00 96.25 87 ASP A N 1
ATOM 666 C CA . ASP A 1 87 ? -8.171 -1.060 8.739 1.00 96.25 87 ASP A CA 1
ATOM 667 C C . ASP A 1 87 ? -7.755 -1.201 10.214 1.00 96.25 87 ASP A C 1
ATOM 669 O O . ASP A 1 87 ? -8.570 -0.998 11.119 1.00 96.25 87 ASP A O 1
ATOM 673 N N . LEU A 1 88 ? -6.469 -1.469 10.483 1.00 96.88 88 LEU A N 1
ATOM 674 C CA . LEU A 1 88 ? -5.923 -1.508 11.846 1.00 96.88 88 LEU A CA 1
ATOM 675 C C . LEU A 1 88 ? -6.121 -0.175 12.580 1.00 96.88 88 LEU A C 1
ATOM 677 O O . LEU A 1 88 ? -6.508 -0.161 13.752 1.00 96.88 88 LEU A O 1
ATOM 681 N N . PHE A 1 89 ? -5.847 0.945 11.911 1.00 96.88 89 PHE A N 1
ATOM 682 C CA . PHE A 1 89 ? -6.033 2.273 12.489 1.00 96.88 89 PHE A CA 1
ATOM 683 C C . PHE A 1 89 ? -7.511 2.642 12.635 1.00 96.88 89 PHE A C 1
ATOM 685 O O . PHE A 1 89 ? -7.871 3.251 13.641 1.00 96.88 89 PHE A O 1
ATOM 692 N N . GLN A 1 90 ? -8.379 2.228 11.712 1.00 94.50 90 GLN A N 1
ATOM 693 C CA . GLN A 1 90 ? -9.827 2.401 11.855 1.00 94.50 90 GLN A CA 1
ATOM 694 C C . GLN A 1 90 ? -10.371 1.647 13.068 1.00 94.50 90 GLN A C 1
ATOM 696 O O . GLN A 1 90 ? -11.120 2.233 13.848 1.00 94.50 90 GLN A O 1
ATOM 701 N N . GLN A 1 91 ? -9.947 0.398 13.294 1.00 94.31 91 GLN A N 1
ATOM 702 C CA . GLN A 1 91 ? -10.326 -0.352 14.499 1.00 94.31 91 GLN A CA 1
ATOM 703 C C . GLN A 1 91 ? -9.847 0.343 15.786 1.00 94.31 91 GLN A C 1
ATOM 705 O O . GLN A 1 91 ? -10.461 0.197 16.839 1.00 94.31 91 GLN A O 1
ATOM 710 N N . ALA A 1 92 ? -8.761 1.113 15.700 1.00 94.56 92 ALA A N 1
ATOM 711 C CA . ALA A 1 92 ? -8.227 1.923 16.790 1.00 94.56 92 ALA A CA 1
ATOM 712 C C . ALA A 1 92 ? -8.852 3.329 16.894 1.00 94.56 92 ALA A C 1
ATOM 714 O O . ALA A 1 92 ? -8.331 4.151 17.646 1.00 94.56 92 ALA A O 1
ATOM 715 N N . GLU A 1 93 ? -9.889 3.633 16.104 1.00 94.94 93 GLU A N 1
ATOM 716 C CA . GLU A 1 93 ? -10.528 4.957 15.984 1.00 94.94 93 GLU A CA 1
ATOM 717 C C . GLU A 1 93 ? -9.576 6.086 15.530 1.00 94.94 93 GLU A C 1
ATOM 719 O O . GLU A 1 93 ? -9.855 7.279 15.664 1.00 94.94 93 GLU A O 1
ATOM 724 N N . LYS A 1 94 ? -8.452 5.722 14.908 1.00 95.31 94 LYS A N 1
ATOM 725 C CA . LYS A 1 94 ? -7.409 6.622 14.398 1.00 95.31 94 LYS A CA 1
ATOM 726 C C . LYS A 1 94 ? -7.620 6.934 12.918 1.00 95.31 94 LYS A C 1
ATOM 728 O O . LYS A 1 94 ? -6.857 6.533 12.040 1.00 95.31 94 LYS A O 1
ATOM 733 N N . SER A 1 95 ? -8.709 7.644 12.631 1.00 93.81 95 SER A N 1
ATOM 734 C CA . SER A 1 95 ? -9.154 7.905 11.252 1.00 93.81 95 SER A CA 1
ATOM 735 C C . SER A 1 95 ? -8.150 8.712 10.416 1.00 93.81 95 SER A C 1
ATOM 737 O O . SER A 1 95 ? -8.084 8.528 9.202 1.00 93.81 95 SER A O 1
ATOM 739 N N . ASN A 1 96 ? -7.355 9.591 11.033 1.00 94.56 96 ASN A N 1
ATOM 740 C CA . ASN A 1 96 ? -6.366 10.393 10.306 1.00 94.56 96 ASN A CA 1
ATOM 741 C C . ASN A 1 96 ? -5.194 9.535 9.820 1.00 94.56 96 ASN A C 1
ATOM 743 O O . ASN A 1 96 ? -4.795 9.636 8.662 1.00 94.56 96 ASN A O 1
ATOM 747 N N . GLU A 1 97 ? -4.684 8.654 10.675 1.00 97.00 97 GLU A N 1
ATOM 748 C CA . GLU A 1 97 ? -3.630 7.706 10.325 1.00 97.00 97 GLU A CA 1
ATOM 749 C C . GLU A 1 97 ? -4.114 6.710 9.266 1.00 97.00 97 GLU A C 1
ATOM 751 O O . GLU A 1 97 ? -3.398 6.438 8.302 1.00 97.00 97 GLU A O 1
ATOM 756 N N . ALA A 1 98 ? -5.357 6.232 9.382 1.00 97.31 98 ALA A N 1
ATOM 757 C CA . ALA A 1 98 ? -5.959 5.388 8.355 1.00 97.31 98 ALA A CA 1
ATOM 758 C C . ALA A 1 98 ? -6.026 6.096 6.992 1.00 97.31 98 ALA A C 1
ATOM 760 O O . ALA A 1 98 ? -5.605 5.537 5.976 1.00 97.31 98 ALA A O 1
ATOM 761 N N . ALA A 1 99 ? -6.501 7.346 6.974 1.00 97.38 99 ALA A N 1
ATOM 762 C CA . ALA A 1 99 ? -6.557 8.158 5.765 1.00 97.38 99 ALA A CA 1
ATOM 763 C C . ALA A 1 99 ? -5.167 8.356 5.142 1.00 97.38 99 ALA A C 1
ATOM 765 O O . ALA A 1 99 ? -5.031 8.228 3.925 1.00 97.38 99 ALA A O 1
ATOM 766 N N . GLU A 1 100 ? -4.133 8.606 5.952 1.00 98.00 100 GLU A N 1
ATOM 767 C CA . GLU A 1 100 ? -2.760 8.784 5.465 1.00 98.00 100 GLU A CA 1
ATOM 768 C C . GLU A 1 100 ? -2.270 7.551 4.696 1.00 98.00 100 GLU A C 1
ATOM 770 O O . GLU A 1 100 ? -1.736 7.675 3.593 1.00 98.00 100 GLU A O 1
ATOM 775 N N . HIS A 1 101 ? -2.504 6.345 5.218 1.00 98.25 101 HIS A N 1
ATOM 776 C CA . HIS A 1 101 ? -2.075 5.119 4.544 1.00 98.25 101 HIS A CA 1
ATOM 777 C C . HIS A 1 101 ? -2.729 4.928 3.172 1.00 98.25 101 HIS A C 1
ATOM 779 O O . HIS A 1 101 ? -2.025 4.592 2.212 1.00 98.25 101 HIS A O 1
ATOM 785 N N . LEU A 1 102 ? -4.036 5.179 3.068 1.00 98.00 102 LEU A N 1
ATOM 786 C CA . LEU A 1 102 ? -4.767 5.094 1.801 1.00 98.00 102 LEU A CA 1
ATOM 787 C C . LEU A 1 102 ? -4.294 6.163 0.805 1.00 98.00 102 LEU A C 1
ATOM 789 O O . LEU A 1 102 ? -4.111 5.874 -0.380 1.00 98.00 102 LEU A O 1
ATOM 793 N N . CYS A 1 103 ? -4.048 7.384 1.285 1.00 97.88 103 CYS A N 1
ATOM 794 C CA . CYS A 1 103 ? -3.580 8.494 0.458 1.00 97.88 103 CYS A CA 1
ATOM 795 C C . CYS A 1 103 ? -2.193 8.225 -0.122 1.00 97.88 103 CYS A C 1
ATOM 797 O O . CYS A 1 103 ? -2.000 8.339 -1.331 1.00 97.88 103 CYS A O 1
ATOM 799 N N . VAL A 1 104 ? -1.248 7.781 0.710 1.00 97.88 104 VAL A N 1
ATOM 800 C CA . VAL A 1 104 ? 0.112 7.468 0.252 1.00 97.88 104 VAL A CA 1
ATOM 801 C C . VAL A 1 104 ? 0.106 6.312 -0.754 1.00 97.88 104 VAL A C 1
ATOM 803 O O . VAL A 1 104 ? 0.876 6.337 -1.713 1.00 97.88 104 VAL A O 1
ATOM 806 N N . ALA A 1 105 ? -0.772 5.313 -0.583 1.00 97.75 105 ALA A N 1
ATOM 807 C CA . ALA A 1 105 ? -0.930 4.248 -1.576 1.00 97.75 105 ALA A CA 1
ATOM 808 C C . ALA A 1 105 ? -1.389 4.810 -2.931 1.00 97.75 105 ALA A C 1
ATOM 810 O O . ALA A 1 105 ? -0.802 4.495 -3.967 1.00 97.75 105 ALA A O 1
ATOM 811 N N . HIS A 1 106 ? -2.419 5.659 -2.921 1.00 97.44 106 HIS A N 1
ATOM 812 C CA . HIS A 1 106 ? -2.962 6.289 -4.124 1.00 97.44 106 HIS A CA 1
ATOM 813 C C . HIS A 1 106 ? -1.932 7.183 -4.833 1.00 97.44 106 HIS A C 1
ATOM 815 O O . HIS A 1 106 ? -1.786 7.133 -6.053 1.00 97.44 106 HIS A O 1
ATOM 821 N N . GLU A 1 107 ? -1.172 7.960 -4.068 1.00 96.62 107 GLU A N 1
ATOM 822 C CA . GLU A 1 107 ? -0.161 8.886 -4.581 1.00 96.62 107 GLU A CA 1
ATOM 823 C C . GLU A 1 107 ? 1.042 8.175 -5.197 1.00 96.62 107 GLU A C 1
ATOM 825 O O . GLU A 1 107 ? 1.522 8.588 -6.254 1.00 96.62 107 GLU A O 1
ATOM 830 N N . ALA A 1 108 ? 1.501 7.078 -4.590 1.00 96.69 108 ALA A N 1
ATOM 831 C CA . ALA A 1 108 ? 2.562 6.257 -5.167 1.00 96.69 108 ALA A CA 1
ATOM 832 C C . ALA A 1 108 ? 2.138 5.667 -6.523 1.00 96.69 108 ALA A C 1
ATOM 834 O O . ALA A 1 108 ? 2.910 5.681 -7.484 1.00 96.69 108 ALA A O 1
ATOM 835 N N . LEU A 1 109 ? 0.889 5.204 -6.633 1.00 96.56 109 LEU A N 1
ATOM 836 C CA . LEU A 1 109 ? 0.333 4.709 -7.893 1.00 96.56 109 LEU A CA 1
ATOM 837 C C . LEU A 1 109 ? 0.238 5.814 -8.948 1.00 96.56 109 LEU A C 1
ATOM 839 O O . LEU A 1 109 ? 0.609 5.588 -10.098 1.00 96.56 109 LEU A O 1
ATOM 843 N N . PHE A 1 110 ? -0.196 7.016 -8.560 1.00 95.06 110 PHE A N 1
ATOM 844 C CA . PHE A 1 110 ? -0.201 8.175 -9.450 1.00 95.06 110 PHE A CA 1
ATOM 845 C C . PHE A 1 110 ? 1.202 8.480 -9.994 1.00 95.06 110 PHE A C 1
ATOM 847 O O . PHE A 1 110 ? 1.359 8.661 -11.198 1.00 95.06 110 PHE A O 1
ATOM 854 N N . GLN A 1 111 ? 2.242 8.446 -9.158 1.00 95.19 111 GLN A N 1
ATOM 855 C CA . GLN A 1 111 ? 3.622 8.619 -9.631 1.00 95.19 111 GLN A CA 1
ATOM 856 C C . GLN A 1 111 ? 4.034 7.518 -10.624 1.00 95.19 111 GLN A C 1
ATOM 858 O O . GLN A 1 111 ? 4.588 7.816 -11.684 1.00 95.19 111 GLN A O 1
ATOM 863 N N . LEU A 1 112 ? 3.707 6.253 -10.339 1.00 94.94 112 LEU A N 1
ATOM 864 C CA . LEU A 1 112 ? 4.007 5.126 -11.232 1.00 94.94 112 LEU A CA 1
ATOM 865 C C . LEU A 1 112 ? 3.252 5.189 -12.573 1.00 94.94 112 LEU A C 1
ATOM 867 O O . LEU A 1 112 ? 3.732 4.648 -13.572 1.00 94.94 112 LEU A O 1
ATOM 871 N N . MET A 1 113 ? 2.123 5.897 -12.659 1.00 93.50 113 MET A N 1
ATOM 872 C CA . MET A 1 113 ? 1.451 6.159 -13.941 1.00 93.50 113 MET A CA 1
ATOM 873 C C . MET A 1 113 ? 2.283 7.026 -14.897 1.00 93.50 113 MET A C 1
ATOM 875 O O . MET A 1 113 ? 2.015 7.031 -16.098 1.00 93.50 113 MET A O 1
ATOM 879 N N . HIS A 1 114 ? 3.311 7.715 -14.401 1.00 92.00 114 HIS A N 1
ATOM 880 C CA . HIS A 1 114 ? 4.255 8.488 -15.212 1.00 92.00 114 HIS A CA 1
ATOM 881 C C . HIS A 1 114 ? 5.556 7.728 -15.510 1.00 92.00 114 HIS A C 1
ATOM 883 O O . HIS A 1 114 ? 6.489 8.288 -16.083 1.00 92.00 114 HIS A O 1
ATOM 889 N N . HIS A 1 115 ? 5.626 6.442 -15.158 1.00 93.00 115 HIS A N 1
ATOM 890 C CA . HIS A 1 115 ? 6.805 5.616 -15.383 1.00 93.00 115 HIS A CA 1
ATOM 891 C C . HIS A 1 115 ? 7.108 5.418 -16.883 1.00 93.00 115 HIS A C 1
ATOM 893 O O . HIS A 1 115 ? 6.204 5.392 -17.720 1.00 93.00 115 HIS A O 1
ATOM 899 N N . LYS A 1 116 ? 8.383 5.225 -17.251 1.00 91.38 116 LYS A N 1
ATOM 900 C CA . LYS A 1 116 ? 8.820 5.040 -18.655 1.00 91.38 116 LYS A CA 1
ATOM 901 C C . LYS A 1 116 ? 8.281 3.757 -19.307 1.00 91.38 116 LYS A C 1
ATOM 903 O O . LYS A 1 116 ? 7.927 3.769 -20.487 1.00 91.38 116 LYS A O 1
ATOM 908 N N . SER A 1 117 ? 8.152 2.674 -18.539 1.00 91.44 117 SER A N 1
ATOM 909 C CA . SER A 1 117 ? 7.598 1.393 -19.007 1.00 91.44 117 SER A CA 1
ATOM 910 C C . SER A 1 117 ? 6.073 1.443 -19.125 1.00 91.44 117 SER A C 1
ATOM 912 O O . SER A 1 117 ? 5.387 1.803 -18.169 1.00 91.44 117 SER A O 1
ATOM 914 N N . ALA A 1 118 ? 5.546 1.048 -20.288 1.00 91.75 118 ALA A N 1
ATOM 915 C CA . ALA A 1 118 ? 4.109 0.998 -20.551 1.00 91.75 118 ALA A CA 1
ATOM 916 C C . ALA A 1 118 ? 3.373 -0.006 -19.652 1.00 91.75 118 ALA A C 1
ATOM 918 O O . ALA A 1 118 ? 2.269 0.294 -19.198 1.00 91.75 118 ALA A O 1
ATOM 919 N N . ASP A 1 119 ? 4.003 -1.140 -19.340 1.00 92.06 119 ASP A N 1
ATOM 920 C CA . ASP A 1 119 ? 3.415 -2.172 -18.483 1.00 92.06 119 ASP A CA 1
ATOM 921 C C . ASP A 1 119 ? 3.229 -1.660 -17.053 1.00 92.06 119 ASP A C 1
ATOM 923 O O . ASP A 1 119 ? 2.150 -1.799 -16.476 1.00 92.06 119 ASP A O 1
ATOM 927 N N . VAL A 1 120 ? 4.245 -0.973 -16.513 1.00 93.81 120 VAL A N 1
ATOM 928 C CA . VAL A 1 120 ? 4.173 -0.339 -15.186 1.00 93.81 120 VAL A CA 1
ATOM 929 C C . VAL A 1 120 ? 3.060 0.707 -15.152 1.00 93.81 120 VAL A C 1
ATOM 931 O O . VAL A 1 120 ? 2.252 0.699 -14.226 1.00 93.81 120 VAL A O 1
ATOM 934 N N . ARG A 1 121 ? 2.952 1.561 -16.182 1.00 94.38 121 ARG A N 1
ATOM 935 C CA . ARG A 1 121 ? 1.870 2.559 -16.257 1.00 94.38 121 ARG A CA 1
ATOM 936 C C . ARG A 1 121 ? 0.488 1.910 -16.279 1.00 94.38 121 ARG A C 1
ATOM 938 O O . ARG A 1 121 ? -0.410 2.366 -15.575 1.00 94.38 121 ARG A O 1
ATOM 945 N N . ALA A 1 122 ? 0.309 0.854 -17.073 1.00 93.50 122 ALA A N 1
ATOM 946 C CA . ALA A 1 122 ? -0.968 0.153 -17.189 1.00 93.50 122 ALA A CA 1
ATOM 947 C C . ALA A 1 122 ? -1.369 -0.530 -15.871 1.00 93.50 122 ALA A C 1
ATOM 949 O O . ALA A 1 122 ? -2.528 -0.455 -15.456 1.00 93.50 122 ALA A O 1
ATOM 950 N N . LEU A 1 123 ? -0.412 -1.165 -15.190 1.00 95.06 123 LEU A N 1
ATOM 951 C CA . LEU A 1 123 ? -0.596 -1.746 -13.859 1.00 95.06 123 LEU A CA 1
ATOM 952 C C . LEU A 1 123 ? -0.955 -0.681 -12.819 1.00 95.06 123 LEU A C 1
ATOM 954 O O . LEU A 1 123 ? -1.973 -0.810 -12.136 1.00 95.06 123 LEU A O 1
ATOM 958 N N . ALA A 1 124 ? -0.179 0.401 -12.753 1.00 94.88 124 ALA A N 1
ATOM 959 C CA . ALA A 1 124 ? -0.430 1.511 -11.843 1.00 94.88 124 ALA A CA 1
ATOM 960 C C . ALA A 1 124 ? -1.833 2.100 -12.054 1.00 94.88 124 ALA A C 1
ATOM 962 O O . ALA A 1 124 ? -2.598 2.209 -11.101 1.00 94.88 124 ALA A O 1
ATOM 963 N N . GLN A 1 125 ? -2.232 2.356 -13.304 1.00 94.56 125 GLN A N 1
ATOM 964 C CA . GLN A 1 125 ? -3.564 2.869 -13.638 1.00 94.56 125 GLN A CA 1
ATOM 965 C C . GLN A 1 125 ? -4.701 1.951 -13.160 1.00 94.56 125 GLN A C 1
ATOM 967 O O . GLN A 1 125 ? -5.718 2.448 -12.660 1.00 94.56 125 GLN A O 1
ATOM 972 N N . ARG A 1 126 ? -4.553 0.623 -13.299 1.00 93.38 126 ARG A N 1
ATOM 973 C CA . ARG A 1 126 ? -5.544 -0.344 -12.793 1.00 93.38 126 ARG A CA 1
ATOM 974 C C . ARG A 1 126 ? -5.712 -0.210 -11.280 1.00 93.38 126 ARG A C 1
ATOM 976 O O . ARG A 1 126 ? -6.843 -0.103 -10.803 1.00 93.38 126 ARG A O 1
ATOM 983 N N . HIS A 1 127 ? -4.607 -0.162 -10.540 1.00 94.38 127 HIS A N 1
ATOM 984 C CA . HIS A 1 127 ? -4.637 -0.034 -9.083 1.00 94.38 127 HIS A CA 1
ATOM 985 C C . HIS A 1 127 ? -5.077 1.361 -8.609 1.00 94.38 127 HIS A C 1
ATOM 987 O O . HIS A 1 127 ? -5.760 1.456 -7.590 1.00 94.38 127 HIS A O 1
ATOM 993 N N . THR A 1 128 ? -4.791 2.433 -9.356 1.00 94.88 128 THR A N 1
ATOM 994 C CA . THR A 1 128 ? -5.281 3.793 -9.059 1.00 94.88 128 THR A CA 1
ATOM 995 C C . THR A 1 128 ? -6.808 3.843 -9.028 1.00 94.88 128 THR A C 1
ATOM 997 O O . THR A 1 128 ? -7.388 4.466 -8.143 1.00 94.88 128 THR A O 1
ATOM 1000 N N . ASN A 1 129 ? -7.483 3.137 -9.942 1.00 90.94 129 ASN A N 1
ATOM 1001 C CA . ASN A 1 129 ? -8.949 3.074 -9.955 1.00 90.94 129 ASN A CA 1
ATOM 1002 C C . ASN A 1 129 ? -9.515 2.373 -8.711 1.00 90.94 129 ASN A C 1
ATOM 1004 O O . ASN A 1 129 ? -10.601 2.720 -8.248 1.00 90.94 129 ASN A O 1
ATOM 1008 N N . VAL A 1 130 ? -8.797 1.380 -8.177 1.00 92.06 130 VAL A N 1
ATOM 1009 C CA . VAL A 1 130 ? -9.181 0.692 -6.938 1.00 92.06 130 VAL A CA 1
ATOM 1010 C C . VAL A 1 130 ? -9.012 1.641 -5.755 1.00 92.06 130 VAL A C 1
ATOM 1012 O O . VAL A 1 130 ? -9.988 1.917 -5.064 1.00 92.06 130 VAL A O 1
ATOM 1015 N N . THR A 1 131 ? -7.821 2.214 -5.574 1.00 95.19 131 THR A N 1
ATOM 1016 C CA . THR A 1 131 ? -7.534 3.104 -4.436 1.00 95.19 131 THR A CA 1
ATOM 1017 C C . THR A 1 131 ? -8.378 4.378 -4.456 1.00 95.19 131 THR A C 1
ATOM 1019 O O . THR A 1 131 ? -8.820 4.828 -3.405 1.00 95.19 131 THR A O 1
ATOM 1022 N N . HIS A 1 132 ? -8.712 4.914 -5.635 1.00 94.75 132 HIS A N 1
ATOM 1023 C CA . HIS A 1 132 ? -9.649 6.034 -5.764 1.00 94.75 132 HIS A CA 1
ATOM 1024 C C . HIS A 1 132 ? -11.033 5.699 -5.186 1.00 94.75 132 HIS A C 1
ATOM 1026 O O . HIS A 1 132 ? -11.623 6.510 -4.471 1.00 94.75 132 HIS A O 1
ATOM 1032 N N . ARG A 1 133 ? -11.589 4.518 -5.503 1.00 92.50 133 ARG A N 1
ATOM 1033 C CA . ARG A 1 133 ? -12.896 4.104 -4.963 1.00 92.50 133 ARG A CA 1
ATOM 1034 C C . ARG A 1 133 ? -12.853 3.961 -3.447 1.00 92.50 133 ARG A C 1
ATOM 1036 O O . ARG A 1 133 ? -13.786 4.405 -2.789 1.00 92.50 133 ARG A O 1
ATOM 1043 N N . GLU A 1 134 ? -11.769 3.409 -2.915 1.00 93.31 134 GLU A N 1
ATOM 1044 C CA . GLU A 1 134 ? -11.577 3.242 -1.472 1.00 93.31 134 GLU A CA 1
ATOM 1045 C C . GLU A 1 134 ? -11.477 4.595 -0.751 1.00 93.31 134 GLU A C 1
ATOM 1047 O O . GLU A 1 134 ? -12.159 4.816 0.246 1.00 93.31 134 GLU A O 1
ATOM 1052 N N . LEU A 1 135 ? -10.736 5.560 -1.305 1.00 95.38 135 LEU A N 1
ATOM 1053 C CA . LEU A 1 135 ? -10.684 6.935 -0.791 1.00 95.38 135 LEU A CA 1
ATOM 1054 C C . LEU A 1 135 ? -12.058 7.629 -0.814 1.00 95.38 135 LEU A C 1
ATOM 1056 O O . LEU A 1 135 ? -12.464 8.258 0.167 1.00 95.38 135 LEU A O 1
ATOM 1060 N N . ALA A 1 136 ? -12.804 7.495 -1.913 1.00 93.12 136 ALA A N 1
ATOM 1061 C CA . ALA A 1 136 ? -14.154 8.047 -2.017 1.00 93.12 136 ALA A CA 1
ATOM 1062 C C . ALA A 1 136 ? -15.121 7.392 -1.012 1.00 93.12 136 ALA A C 1
ATOM 1064 O O . ALA A 1 136 ? -15.927 8.079 -0.376 1.00 93.12 136 ALA A O 1
ATOM 1065 N N . GLN A 1 137 ? -15.018 6.073 -0.830 1.00 92.62 137 GLN A N 1
ATOM 1066 C CA . GLN A 1 137 ? -15.804 5.331 0.151 1.00 92.62 137 GLN A CA 1
ATOM 1067 C C . GLN A 1 137 ? -15.433 5.727 1.585 1.00 92.62 137 GLN A C 1
ATOM 1069 O O . GLN A 1 137 ? -16.326 5.868 2.420 1.00 92.62 137 GLN A O 1
ATOM 1074 N N . PHE A 1 138 ? -14.154 5.984 1.866 1.00 92.88 138 PHE A N 1
ATOM 1075 C CA . PHE A 1 138 ? -13.710 6.463 3.171 1.00 92.88 138 PHE A CA 1
ATOM 1076 C C . PHE A 1 138 ? -14.394 7.785 3.537 1.00 92.88 138 PHE A C 1
ATOM 1078 O O . PHE A 1 138 ? -14.948 7.883 4.632 1.00 92.88 138 PHE A O 1
ATOM 1085 N N . ILE A 1 139 ? -14.419 8.766 2.622 1.00 93.50 139 ILE A N 1
ATOM 1086 C CA . ILE A 1 139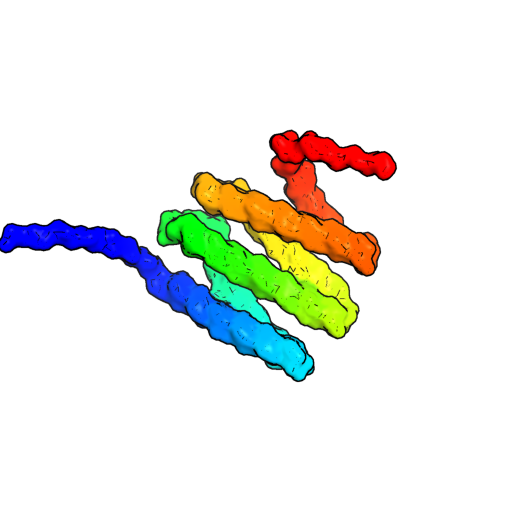 ? -15.119 10.049 2.836 1.00 93.50 139 ILE A CA 1
ATOM 1087 C C . ILE A 1 139 ? -16.612 9.821 3.082 1.00 93.50 139 ILE A C 1
ATOM 1089 O O . ILE A 1 139 ? -17.201 10.447 3.962 1.00 93.50 139 ILE A O 1
ATOM 1093 N N . LYS A 1 140 ? -17.240 8.915 2.327 1.00 91.12 140 LYS A N 1
ATOM 1094 C CA . LYS A 1 140 ? -18.660 8.595 2.510 1.00 91.12 140 LYS A CA 1
ATOM 1095 C C . LYS A 1 140 ? -18.948 8.028 3.906 1.00 91.12 140 LYS A C 1
ATOM 1097 O O . LYS A 1 140 ? -19.983 8.356 4.478 1.00 91.12 140 LYS A O 1
ATOM 1102 N N . SER A 1 141 ? -18.058 7.191 4.436 1.00 89.75 141 SER A N 1
ATOM 1103 C CA . SER A 1 141 ? -18.234 6.544 5.741 1.00 89.75 141 SER A CA 1
ATOM 1104 C C . SER A 1 141 ? -17.843 7.431 6.931 1.00 89.75 141 SER A C 1
ATOM 1106 O O . SER A 1 141 ? -18.460 7.317 7.984 1.00 89.75 141 SER A O 1
ATOM 1108 N N . HIS A 1 142 ? -16.844 8.309 6.781 1.00 88.38 142 HIS A N 1
ATOM 1109 C CA . HIS A 1 142 ? -16.231 9.046 7.903 1.00 88.38 142 HIS A CA 1
ATOM 1110 C C . HIS A 1 142 ? -16.373 10.573 7.803 1.00 88.38 142 HIS A C 1
ATOM 1112 O O . HIS A 1 142 ? -15.948 11.296 8.702 1.00 88.38 142 HIS A O 1
ATOM 1118 N N . GLY A 1 143 ? -16.976 11.081 6.727 1.00 87.94 143 GLY A N 1
ATOM 1119 C CA . GLY A 1 143 ? -17.098 12.510 6.457 1.00 87.94 143 GLY A CA 1
ATOM 1120 C C . GLY A 1 143 ? -15.886 13.104 5.735 1.00 87.94 143 GLY A C 1
ATOM 1121 O O . GLY A 1 143 ? -14.959 12.414 5.309 1.00 87.94 143 GLY A O 1
ATOM 1122 N N . CYS A 1 144 ? -15.918 14.424 5.548 1.00 87.50 144 CYS A N 1
ATOM 1123 C CA . CYS A 1 144 ? -14.890 15.147 4.805 1.00 87.50 144 CYS A CA 1
ATOM 1124 C C . CYS A 1 144 ? -13.512 15.026 5.469 1.00 87.50 144 CYS A C 1
ATOM 1126 O O . CYS A 1 144 ? -13.349 15.337 6.646 1.00 87.50 144 CYS A O 1
ATOM 1128 N N . ASN A 1 145 ? -12.503 14.664 4.675 1.00 92.31 145 ASN A N 1
ATOM 1129 C CA . ASN A 1 145 ? -11.109 14.607 5.094 1.00 92.31 145 ASN A CA 1
ATOM 1130 C C . ASN A 1 145 ? -10.235 15.346 4.064 1.00 92.31 145 ASN A C 1
ATOM 1132 O O . ASN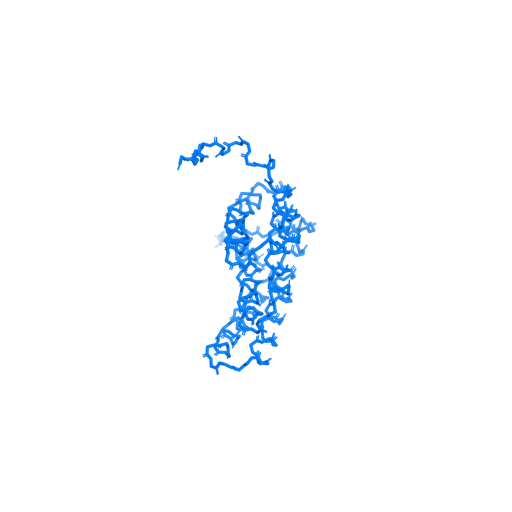 A 1 145 ? -10.206 14.970 2.891 1.00 92.31 145 ASN A O 1
ATOM 1136 N N . LEU A 1 146 ? -9.536 16.401 4.499 1.00 92.75 146 LEU A N 1
ATOM 1137 C CA . LEU A 1 146 ? -8.744 17.266 3.614 1.00 92.75 146 LEU A CA 1
ATOM 1138 C C . LEU A 1 146 ? -7.601 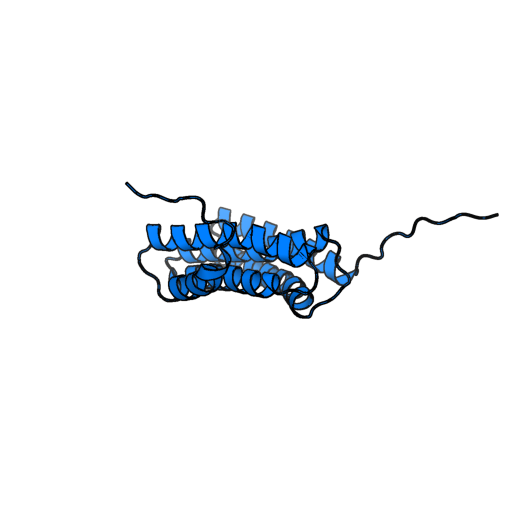16.508 2.923 1.00 92.75 146 LEU A C 1
ATOM 1140 O O . LEU A 1 146 ? -7.347 16.737 1.743 1.00 92.75 146 LEU A O 1
ATOM 1144 N N . ARG A 1 147 ? -6.949 15.580 3.635 1.00 94.94 147 ARG A N 1
ATOM 1145 C CA . ARG A 1 147 ? -5.845 14.769 3.107 1.00 94.94 147 ARG A CA 1
ATOM 1146 C C . ARG A 1 147 ? -6.320 13.893 1.947 1.00 94.94 147 ARG A C 1
ATOM 1148 O O . ARG A 1 147 ? -5.682 13.883 0.898 1.00 94.94 147 ARG A O 1
ATOM 1155 N N . ILE A 1 148 ? -7.477 13.244 2.105 1.00 95.44 148 ILE A N 1
ATOM 1156 C CA . ILE A 1 148 ? -8.086 12.425 1.046 1.00 95.44 148 ILE A CA 1
ATOM 1157 C C . ILE A 1 148 ? -8.520 13.280 -0.142 1.00 95.44 148 ILE A C 1
ATOM 1159 O O . ILE A 1 148 ? -8.287 12.903 -1.289 1.00 95.44 148 ILE A O 1
ATOM 1163 N N . GLN A 1 149 ? -9.139 14.436 0.113 1.00 93.81 149 GLN A N 1
ATOM 1164 C CA . GLN A 1 149 ? -9.533 15.349 -0.959 1.00 93.81 149 GLN A CA 1
ATOM 1165 C C . GLN A 1 149 ? -8.321 15.765 -1.796 1.00 93.81 149 GLN A C 1
ATOM 1167 O O . GLN A 1 149 ? -8.376 15.667 -3.017 1.00 93.81 149 GLN A O 1
ATOM 1172 N N . GLN A 1 150 ? -7.213 16.147 -1.156 1.00 93.62 150 GLN A N 1
ATOM 1173 C CA . GLN A 1 150 ? -5.969 16.491 -1.849 1.00 93.62 150 GLN A CA 1
ATOM 1174 C C . GLN A 1 150 ? -5.452 15.341 -2.724 1.00 93.62 150 GLN A C 1
ATOM 1176 O O . GLN A 1 150 ? -5.129 15.575 -3.887 1.00 93.62 150 GLN A O 1
ATOM 1181 N N . SER A 1 151 ? -5.437 14.106 -2.215 1.00 94.88 151 SER A N 1
ATOM 1182 C CA . SER A 1 151 ? -5.000 12.945 -3.002 1.00 94.88 151 SER A CA 1
ATOM 1183 C C . SER A 1 151 ? -5.909 12.659 -4.196 1.00 94.88 151 SER A C 1
ATOM 1185 O O . SER A 1 151 ? -5.413 12.369 -5.281 1.00 94.88 151 SER A O 1
ATOM 1187 N N . LEU A 1 152 ? -7.231 12.777 -4.032 1.00 92.44 152 LEU A N 1
ATOM 1188 C CA . LEU A 1 152 ? -8.190 12.577 -5.125 1.00 92.44 152 LEU A CA 1
ATOM 1189 C C . LEU A 1 152 ? -8.047 13.637 -6.230 1.00 92.44 152 LEU A C 1
ATOM 1191 O O . LEU A 1 152 ? -8.229 13.326 -7.408 1.00 92.44 152 LEU A O 1
ATOM 1195 N N . LEU A 1 153 ? -7.682 14.876 -5.880 1.00 91.25 153 LEU A N 1
ATOM 1196 C CA . LEU A 1 153 ? -7.453 15.941 -6.864 1.00 91.25 153 LEU A CA 1
ATOM 1197 C C . LEU A 1 153 ? -6.291 15.617 -7.820 1.00 91.25 153 LEU A C 1
ATOM 1199 O O . LEU A 1 153 ? -6.342 16.018 -8.983 1.00 91.25 153 LEU A O 1
ATOM 1203 N N . LEU A 1 154 ? -5.277 14.858 -7.381 1.00 86.81 154 LEU A N 1
ATOM 1204 C CA . LEU A 1 154 ? -4.131 14.484 -8.226 1.00 86.81 154 LEU A CA 1
ATOM 1205 C C . LEU A 1 154 ? -4.552 13.662 -9.449 1.00 86.81 154 LEU A C 1
ATOM 1207 O O . LEU A 1 154 ? -3.991 13.817 -10.532 1.00 86.81 154 LEU A O 1
ATOM 1211 N N . THR A 1 155 ? -5.564 12.807 -9.294 1.00 80.75 155 THR A N 1
ATOM 1212 C CA . THR A 1 155 ? -6.026 11.901 -10.356 1.00 80.75 155 THR A CA 1
ATOM 1213 C C . THR A 1 155 ? -7.279 12.386 -11.081 1.00 80.75 155 THR A C 1
ATOM 1215 O O . THR A 1 155 ? -7.687 11.781 -12.077 1.00 80.75 155 THR A O 1
ATOM 1218 N N . GLN A 1 156 ? -7.844 13.525 -10.668 1.00 74.38 156 GLN A N 1
ATOM 1219 C CA . GLN A 1 156 ? -9.090 14.074 -11.207 1.00 74.38 156 GLN A CA 1
ATOM 1220 C C . GLN A 1 156 ? -9.033 14.371 -12.719 1.00 74.38 156 GLN A C 1
ATOM 1222 O O . GLN A 1 156 ? -10.048 14.251 -13.406 1.00 74.38 156 GLN A O 1
ATOM 1227 N N . PHE A 1 157 ? -7.851 14.695 -13.253 1.00 60.41 157 PHE A N 1
ATOM 1228 C CA . PHE A 1 157 ? -7.652 15.041 -14.670 1.00 60.41 157 PHE A CA 1
ATOM 1229 C C . PHE A 1 157 ? -7.151 13.882 -15.542 1.00 60.41 157 PHE A C 1
ATOM 1231 O O . PHE A 1 157 ? -7.159 13.978 -16.765 1.00 60.41 157 PHE A O 1
ATOM 1238 N N . LEU A 1 158 ? -6.756 12.754 -14.946 1.00 57.31 158 LEU A N 1
ATOM 1239 C CA . LEU A 1 158 ? -6.299 11.578 -15.699 1.00 57.31 158 LEU A CA 1
ATOM 1240 C C . LEU A 1 158 ? -7.470 10.746 -16.248 1.00 57.31 158 LEU A C 1
ATOM 1242 O O . LEU A 1 158 ? -7.321 9.995 -17.209 1.00 57.31 158 LEU A O 1
ATOM 1246 N N . CYS A 1 159 ? -8.661 10.913 -15.670 1.00 45.44 159 CYS A N 1
ATOM 1247 C CA . CYS A 1 159 ? -9.884 10.203 -16.037 1.00 45.44 159 CYS A CA 1
ATOM 1248 C C . CYS A 1 159 ? -10.711 10.944 -17.113 1.00 45.44 159 CYS A C 1
ATOM 1250 O O . CYS A 1 159 ? -11.941 10.919 -17.098 1.00 45.44 159 CYS A O 1
ATOM 1252 N N . GLU A 1 160 ? -10.081 11.643 -18.060 1.00 44.72 160 GLU A N 1
ATOM 1253 C CA . GLU A 1 160 ? -10.818 12.251 -19.185 1.00 44.72 160 GLU A CA 1
ATOM 1254 C C . GLU A 1 160 ? -11.048 11.281 -20.350 1.00 44.72 160 GLU A C 1
ATOM 1256 O O . GLU A 1 160 ? -12.049 11.406 -21.049 1.00 44.72 160 GLU A O 1
ATOM 1261 N N . CYS A 1 161 ? -10.244 10.219 -20.478 1.00 47.34 161 CYS A N 1
ATOM 1262 C CA . CYS A 1 161 ? -10.510 9.151 -21.453 1.00 47.34 161 CYS A CA 1
ATOM 1263 C C . CYS A 1 161 ? -11.607 8.159 -21.009 1.00 47.34 161 CYS A C 1
ATOM 1265 O O . CYS A 1 161 ? -12.207 7.497 -21.852 1.00 47.34 161 CYS A O 1
ATOM 1267 N N . CYS A 1 162 ? -11.914 8.068 -19.707 1.00 43.06 162 CYS A N 1
ATOM 1268 C CA . CYS A 1 162 ? -12.870 7.096 -19.151 1.00 43.06 162 CYS A CA 1
ATOM 1269 C C . CYS A 1 162 ? -14.194 7.719 -18.679 1.00 43.06 162 CYS A C 1
ATOM 1271 O O . CYS A 1 162 ? -15.001 7.026 -18.057 1.00 43.06 162 CYS A O 1
ATOM 1273 N N . ARG A 1 163 ? -14.456 9.003 -18.968 1.00 44.69 163 ARG A N 1
ATOM 1274 C CA . ARG A 1 163 ? -15.661 9.725 -18.520 1.00 44.69 163 ARG A CA 1
ATOM 1275 C C . ARG A 1 163 ? -16.920 9.308 -19.308 1.00 44.69 163 ARG A C 1
ATOM 1277 O O . ARG A 1 163 ? -17.622 10.138 -19.874 1.00 44.69 163 ARG A O 1
ATOM 1284 N N . HIS A 1 164 ? -17.244 8.015 -19.325 1.00 37.69 164 HIS A N 1
ATOM 1285 C CA . HIS A 1 164 ? -18.597 7.549 -19.620 1.00 37.69 164 HIS A CA 1
ATOM 1286 C C . HIS A 1 164 ? -19.446 7.664 -18.346 1.00 37.69 164 HIS A C 1
ATOM 1288 O O . HIS A 1 164 ? -19.429 6.800 -17.479 1.00 37.69 164 HIS A O 1
ATOM 1294 N N . LYS A 1 165 ? -20.161 8.793 -18.268 1.00 37.56 165 LYS A N 1
ATOM 1295 C CA . LYS A 1 165 ? -21.428 9.029 -17.555 1.00 37.56 165 LYS A CA 1
ATOM 1296 C C . LYS A 1 165 ? -21.597 8.348 -16.187 1.00 37.56 165 LYS A C 1
ATOM 1298 O O . LYS A 1 165 ? -22.245 7.314 -16.082 1.00 37.56 165 LYS A O 1
ATOM 1303 N N . PHE A 1 166 ? -21.216 9.052 -15.125 1.00 32.97 166 PHE A N 1
ATOM 1304 C CA . PHE A 1 166 ? -21.985 8.992 -13.880 1.00 32.97 166 PHE A CA 1
ATOM 1305 C C . PHE A 1 166 ? -22.933 10.195 -13.849 1.00 32.97 166 PHE A C 1
ATOM 1307 O O . PHE A 1 166 ? -22.575 11.275 -13.388 1.00 32.97 166 PHE A O 1
ATOM 1314 N N . HIS A 1 167 ? -24.129 10.016 -14.415 1.00 28.89 167 HIS A N 1
ATOM 1315 C CA . HIS A 1 167 ? -25.273 10.866 -14.094 1.00 28.89 167 HIS A CA 1
ATOM 1316 C C . HIS A 1 167 ? -25.818 10.397 -12.744 1.00 28.89 167 HIS A C 1
ATOM 1318 O O . HIS A 1 167 ? -26.290 9.268 -12.639 1.00 28.89 167 HIS A O 1
ATOM 1324 N N . TYR A 1 168 ? -25.750 11.253 -11.728 1.00 30.20 168 TYR A N 1
ATOM 1325 C CA . TYR A 1 168 ? -26.624 11.134 -10.566 1.00 30.20 168 TYR A CA 1
ATOM 1326 C C . TYR A 1 168 ? -27.937 11.845 -10.918 1.00 30.20 168 TYR A C 1
ATOM 1328 O O . TYR A 1 168 ? -27.936 13.056 -11.149 1.00 30.20 168 TYR A O 1
ATOM 1336 N N . HIS A 1 169 ? -29.013 11.066 -11.034 1.00 33.41 169 HIS A N 1
ATOM 1337 C CA . HIS A 1 169 ? -30.390 11.528 -10.867 1.00 33.41 169 HIS A CA 1
ATOM 1338 C C . HIS A 1 169 ? -30.829 11.198 -9.444 1.00 33.41 169 HIS A C 1
ATOM 1340 O O . HIS A 1 169 ? -30.432 10.110 -8.964 1.00 33.41 169 HIS A O 1
#

pLDDT: mean 85.13, std 20.58, range [28.55, 98.69]